Protein AF-A0A2G5CJ88-F1 (afdb_monomer_lite)

Secondary structure (DSSP, 8-state):
--TTSSS--TTPPP-TT-EEE-SS-SBGGGTB-TT-EEEEEEEETTEEEEEE-SSS---EEEEEPP-

Radius of gyration: 11.08 Å; chains: 1; bounding box: 26×20×30 Å

pLDDT: mean 77.41, std 16.09, range [38.75, 91.94]

InterPro domains:
  IPR049163 DNA helicase Pif1-like, 2B domain [PF21530] (15-41)

Organism: Aquilegia coerulea (NCBI:txid218851)

Sequence (67 aa):
MAIQKEIMTIGIIVRVGMTIGLTINLAPKNGLCNGTRLMVMCCAPHYIQAKILNGDNASCFHFKFSN

Foldseek 3Di:
DPLQPFPDDPPDDDDQQDKDFGCAARDVVQVNGGGFIWGFHDDDPFWTWTFTPDDPRRDIDIHGHDD

Structure (mmCIF, N/CA/C/O backbone):
data_AF-A0A2G5CJ88-F1
#
_entry.id   AF-A0A2G5CJ88-F1
#
loop_
_atom_site.group_PDB
_atom_site.id
_atom_site.type_symbol
_atom_site.label_atom_id
_atom_site.label_alt_id
_atom_site.label_comp_id
_atom_site.label_asym_id
_atom_site.label_entity_id
_atom_site.label_seq_id
_atom_site.pdbx_PDB_ins_code
_atom_site.Cartn_x
_atom_site.Cartn_y
_atom_site.Cartn_z
_atom_site.occupancy
_atom_site.B_iso_or_equiv
_atom_site.auth_seq_id
_atom_site.auth_comp_id
_atom_site.auth_asym_id
_atom_site.auth_atom_id
_atom_site.pdbx_PDB_model_num
ATOM 1 N N . MET A 1 1 ? 10.131 2.069 11.909 1.00 41.91 1 MET A N 1
ATOM 2 C CA . MET A 1 1 ? 10.297 3.538 11.901 1.00 41.91 1 MET A CA 1
ATOM 3 C C . MET A 1 1 ? 10.736 3.923 10.484 1.00 41.91 1 MET A C 1
ATOM 5 O O . MET A 1 1 ? 11.908 3.830 10.190 1.00 41.91 1 MET A O 1
ATOM 9 N N . ALA A 1 2 ? 9.864 3.945 9.475 1.00 38.75 2 ALA A N 1
ATOM 10 C CA . ALA A 1 2 ? 9.195 5.167 9.006 1.00 38.75 2 ALA A CA 1
ATOM 11 C C . ALA A 1 2 ? 7.902 4.897 8.192 1.00 38.75 2 ALA A C 1
ATOM 13 O O . ALA A 1 2 ? 7.157 5.817 7.904 1.00 38.75 2 ALA A O 1
ATOM 14 N N . ILE A 1 3 ? 7.577 3.632 7.900 1.00 42.56 3 ILE A N 1
ATOM 15 C CA . ILE A 1 3 ? 6.470 3.219 7.004 1.00 42.56 3 ILE A CA 1
ATOM 16 C C . ILE A 1 3 ? 5.063 3.447 7.617 1.00 42.56 3 ILE A C 1
ATOM 18 O O . ILE A 1 3 ? 4.040 3.248 6.977 1.00 42.56 3 ILE A O 1
ATOM 22 N N . GLN A 1 4 ? 5.014 3.840 8.893 1.00 41.06 4 GLN A N 1
ATOM 23 C CA . GLN A 1 4 ? 3.839 3.768 9.773 1.00 41.06 4 GLN A CA 1
ATOM 24 C C . GLN A 1 4 ? 2.953 5.027 9.754 1.00 41.06 4 GLN A C 1
ATOM 26 O O . GLN A 1 4 ? 1.973 5.065 10.490 1.00 41.06 4 GLN A O 1
ATOM 31 N N . LYS A 1 5 ? 3.299 6.078 8.993 1.00 40.12 5 LYS A N 1
ATOM 32 C CA . LYS A 1 5 ? 2.634 7.392 9.119 1.00 40.12 5 LYS A CA 1
ATOM 33 C C . LYS A 1 5 ? 1.895 7.911 7.884 1.00 40.12 5 LYS A C 1
ATOM 35 O O . LYS A 1 5 ? 1.195 8.905 8.013 1.00 40.12 5 LYS A O 1
ATOM 40 N N . GLU A 1 6 ? 2.011 7.286 6.712 1.00 45.91 6 GLU A N 1
ATOM 41 C CA . GLU A 1 6 ? 1.738 8.031 5.469 1.00 45.91 6 GLU A CA 1
ATOM 42 C C . GLU A 1 6 ? 0.612 7.493 4.565 1.00 45.91 6 GLU A C 1
ATOM 44 O O . GLU A 1 6 ? 0.347 8.085 3.523 1.00 45.91 6 GLU A O 1
ATOM 49 N N . ILE A 1 7 ? -0.128 6.448 4.962 1.00 52.03 7 ILE A N 1
ATOM 50 C CA . ILE A 1 7 ? -1.352 6.020 4.238 1.00 52.03 7 ILE A CA 1
ATOM 51 C C . ILE A 1 7 ? -2.598 6.114 5.125 1.00 52.03 7 ILE A C 1
ATOM 53 O O . ILE A 1 7 ? -3.486 5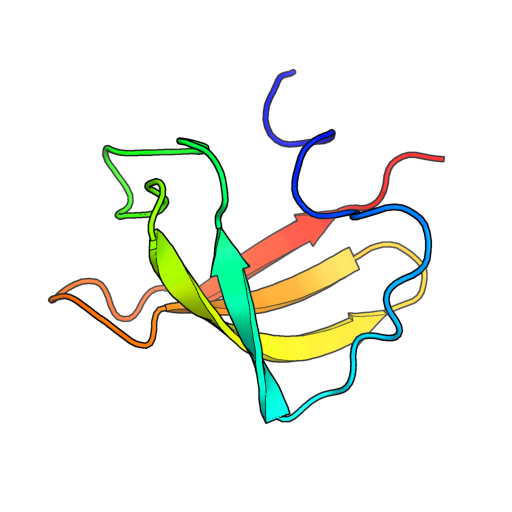.265 5.098 1.00 52.03 7 ILE A O 1
ATOM 57 N N . MET A 1 8 ? -2.676 7.161 5.939 1.00 49.53 8 MET A N 1
ATOM 58 C CA . MET A 1 8 ? -3.916 7.522 6.617 1.00 49.53 8 MET A CA 1
ATOM 59 C C . MET A 1 8 ? -4.179 8.999 6.364 1.00 49.53 8 MET A C 1
ATOM 61 O O . MET A 1 8 ? -3.816 9.869 7.150 1.00 49.53 8 MET A O 1
ATOM 65 N N . THR A 1 9 ? -4.761 9.295 5.202 1.00 50.56 9 THR A N 1
ATOM 66 C CA . THR A 1 9 ? -5.268 10.635 4.925 1.00 50.56 9 THR A CA 1
ATOM 67 C C . THR A 1 9 ? -6.421 10.916 5.883 1.00 50.56 9 THR A C 1
ATOM 69 O O . THR A 1 9 ? -7.414 10.187 5.917 1.00 50.56 9 THR A O 1
ATOM 72 N N . ILE A 1 10 ? -6.262 11.970 6.679 1.00 49.88 10 ILE A N 1
ATOM 73 C CA . ILE A 1 10 ? -7.262 12.499 7.605 1.00 49.88 10 ILE A CA 1
ATOM 74 C C . ILE A 1 10 ? -8.576 12.709 6.831 1.00 49.88 10 ILE A C 1
ATOM 76 O O . ILE A 1 10 ? -8.627 13.514 5.905 1.00 49.88 10 ILE A O 1
ATOM 80 N N . GLY A 1 11 ? -9.625 11.957 7.182 1.00 55.12 11 GLY A N 1
ATOM 81 C CA . GLY A 1 11 ? -10.985 12.152 6.658 1.00 55.12 11 GLY A CA 1
ATOM 82 C C . GLY A 1 11 ? -11.399 11.339 5.421 1.00 55.12 11 GLY A C 1
ATOM 83 O O . GLY A 1 11 ? -12.457 11.626 4.866 1.00 55.12 11 GLY A O 1
ATOM 84 N N . ILE A 1 12 ? -10.637 10.328 4.983 1.00 64.50 12 ILE A N 1
ATOM 85 C CA . ILE A 1 12 ? -11.038 9.471 3.847 1.00 64.50 12 ILE A CA 1
ATOM 86 C C . ILE A 1 12 ? -11.610 8.131 4.333 1.00 64.50 12 ILE A C 1
ATOM 88 O O . ILE A 1 12 ? -10.956 7.387 5.061 1.00 64.50 12 ILE A O 1
ATOM 92 N N . ILE A 1 13 ? -12.825 7.792 3.884 1.00 70.69 13 ILE A N 1
ATOM 93 C CA . ILE A 1 13 ? -13.424 6.463 4.078 1.00 70.69 13 ILE A CA 1
ATOM 94 C C . ILE A 1 13 ? -12.833 5.507 3.040 1.00 70.69 13 ILE A C 1
ATOM 96 O O . ILE A 1 13 ? -13.053 5.675 1.842 1.00 70.69 13 ILE A O 1
ATOM 100 N N . VAL A 1 14 ? -12.129 4.473 3.498 1.00 76.25 14 VAL A N 1
ATOM 101 C CA . VAL A 1 14 ? -11.529 3.446 2.635 1.00 76.25 14 VAL A CA 1
ATOM 102 C C . VAL A 1 14 ? -12.375 2.172 2.668 1.00 76.25 14 VAL A C 1
ATOM 104 O O . VAL A 1 14 ? -12.787 1.717 3.735 1.00 76.25 14 VAL A O 1
ATOM 107 N N . ARG A 1 15 ? -12.643 1.576 1.499 1.00 83.38 15 ARG A N 1
ATOM 108 C CA . ARG A 1 15 ? -13.443 0.344 1.356 1.00 83.38 15 ARG A CA 1
ATOM 109 C C . ARG A 1 15 ? -12.677 -0.708 0.559 1.00 83.38 15 ARG A C 1
ATOM 111 O O . ARG A 1 15 ? -11.873 -0.366 -0.301 1.00 83.38 15 ARG A O 1
ATOM 118 N N . VAL A 1 16 ? -12.969 -1.984 0.804 1.00 89.94 16 VAL A N 1
ATOM 119 C CA . VAL A 1 16 ? -12.451 -3.089 -0.020 1.00 89.94 16 VAL A CA 1
ATOM 120 C C . VAL A 1 16 ? -12.882 -2.899 -1.480 1.00 89.94 16 VAL A C 1
ATOM 122 O O . VAL A 1 16 ? -14.016 -2.502 -1.747 1.00 89.94 16 VAL A O 1
ATOM 125 N N . GLY A 1 17 ? -11.961 -3.135 -2.414 1.00 88.62 17 GLY A N 1
ATOM 126 C CA . GLY A 1 17 ? -12.123 -2.909 -3.854 1.00 88.62 17 GLY A CA 1
ATOM 127 C C . GLY A 1 17 ? -11.830 -1.475 -4.310 1.00 88.62 17 GLY A C 1
ATOM 128 O O . GLY A 1 17 ? -11.691 -1.232 -5.508 1.00 88.62 17 GLY A O 1
ATOM 129 N N . MET A 1 18 ? -11.691 -0.520 -3.385 1.00 89.25 18 MET A N 1
ATOM 130 C CA . MET A 1 18 ? -11.337 0.859 -3.719 1.00 89.25 18 MET A CA 1
ATOM 131 C C . MET A 1 18 ? -9.891 0.941 -4.208 1.00 89.25 18 MET A C 1
ATOM 133 O O . MET A 1 18 ? -8.994 0.319 -3.638 1.00 89.25 18 MET A O 1
ATOM 137 N N . THR A 1 19 ? -9.662 1.752 -5.240 1.00 89.81 19 THR A N 1
ATOM 138 C CA . THR A 1 19 ? -8.309 2.123 -5.657 1.00 89.81 19 THR A CA 1
ATOM 139 C C . THR A 1 19 ? -7.895 3.417 -4.971 1.00 89.81 19 THR A C 1
ATOM 141 O O . THR A 1 19 ? -8.615 4.410 -5.041 1.00 89.81 19 THR A O 1
ATOM 144 N N . ILE A 1 20 ? -6.728 3.409 -4.338 1.00 87.25 20 ILE A N 1
ATOM 145 C CA . ILE A 1 20 ? -6.103 4.572 -3.706 1.00 87.25 20 ILE A CA 1
ATOM 146 C C . ILE A 1 20 ? -4.752 4.853 -4.368 1.00 87.25 20 ILE A C 1
ATOM 148 O O . ILE A 1 20 ? -4.109 3.945 -4.895 1.00 87.25 20 ILE A O 1
ATOM 152 N N . GLY A 1 21 ? -4.325 6.112 -4.366 1.00 88.12 21 GLY A N 1
ATOM 153 C CA . GLY A 1 21 ? -3.011 6.521 -4.860 1.00 88.12 21 GLY A CA 1
ATOM 154 C C . GLY A 1 21 ? -2.103 6.928 -3.708 1.00 88.12 21 GLY A C 1
ATOM 155 O O . GLY A 1 21 ? -2.546 7.624 -2.796 1.00 88.12 21 GLY A O 1
ATOM 156 N N . LEU A 1 22 ? -0.836 6.521 -3.755 1.00 86.19 22 LEU A N 1
ATOM 157 C CA . LEU A 1 22 ? 0.181 7.087 -2.872 1.00 86.19 22 LEU A CA 1
ATOM 158 C C . LEU A 1 22 ? 0.486 8.525 -3.295 1.00 86.19 22 LEU A C 1
ATOM 160 O O . LEU A 1 22 ? 0.715 8.785 -4.472 1.00 86.19 22 LEU A O 1
ATOM 164 N N . THR A 1 23 ? 0.541 9.447 -2.341 1.00 86.44 23 THR A N 1
ATOM 165 C CA . THR A 1 23 ? 0.898 10.859 -2.578 1.00 86.44 23 THR A CA 1
ATOM 166 C C . THR A 1 23 ? 2.371 11.155 -2.297 1.00 86.44 23 THR A C 1
ATOM 168 O O . THR A 1 23 ? 2.817 12.296 -2.396 1.00 86.44 23 THR A O 1
ATOM 171 N N . ILE A 1 24 ? 3.134 10.123 -1.935 1.00 85.44 24 ILE A N 1
ATOM 172 C CA . ILE A 1 24 ? 4.508 10.203 -1.447 1.00 85.44 24 ILE A CA 1
ATOM 173 C C . ILE A 1 24 ? 5.289 8.924 -1.781 1.00 85.44 24 ILE A C 1
ATOM 175 O O . ILE A 1 24 ? 4.720 7.905 -2.173 1.00 85.44 24 ILE A O 1
ATOM 179 N N . ASN A 1 25 ? 6.601 8.963 -1.566 1.00 88.19 25 ASN A N 1
ATOM 180 C CA . ASN A 1 25 ? 7.483 7.815 -1.733 1.00 88.19 25 ASN A CA 1
ATOM 181 C C . ASN A 1 25 ? 7.640 7.051 -0.417 1.00 88.19 25 ASN A C 1
ATOM 183 O O . ASN A 1 25 ? 8.346 7.507 0.475 1.00 88.19 25 ASN A O 1
ATOM 187 N N . LEU A 1 26 ? 7.038 5.867 -0.326 1.00 85.38 26 LEU A N 1
ATOM 188 C CA . LEU A 1 26 ? 7.059 5.058 0.893 1.00 85.38 26 LEU A CA 1
ATOM 189 C C . LEU A 1 26 ? 8.155 3.983 0.867 1.00 85.38 26 LEU A C 1
ATOM 191 O O . LEU A 1 26 ? 8.890 3.797 1.835 1.00 85.38 26 LEU A O 1
ATOM 195 N N . ALA A 1 27 ? 8.275 3.267 -0.253 1.00 86.56 27 ALA A N 1
ATOM 196 C CA . ALA A 1 27 ? 9.325 2.278 -0.484 1.00 86.56 27 ALA A CA 1
ATOM 197 C C . ALA A 1 27 ? 9.603 2.153 -1.991 1.00 86.56 27 ALA A C 1
ATOM 199 O O . ALA A 1 27 ? 9.126 1.212 -2.634 1.00 86.56 27 ALA A O 1
ATOM 200 N N . PRO A 1 28 ? 10.386 3.080 -2.574 1.00 86.62 28 PRO A N 1
ATOM 201 C CA . PRO A 1 28 ? 10.595 3.129 -4.020 1.00 86.62 28 PRO A CA 1
ATOM 202 C C . PRO A 1 28 ? 11.170 1.844 -4.614 1.00 86.62 28 PRO A C 1
ATOM 204 O O . PRO A 1 28 ? 10.733 1.392 -5.667 1.00 86.62 28 PRO A O 1
ATOM 207 N N . LYS A 1 29 ? 12.087 1.192 -3.889 1.00 87.25 29 LYS A N 1
ATOM 208 C CA . LYS A 1 29 ? 12.676 -0.099 -4.287 1.00 87.25 29 LYS A CA 1
ATOM 209 C C . LYS A 1 29 ? 11.643 -1.225 -4.423 1.00 87.25 29 LYS A C 1
ATOM 211 O O . LYS A 1 29 ? 11.890 -2.184 -5.139 1.00 87.25 29 LYS A O 1
ATOM 216 N N . ASN A 1 30 ? 10.490 -1.084 -3.768 1.00 84.62 30 ASN A N 1
ATOM 217 C CA . ASN A 1 30 ? 9.407 -2.065 -3.768 1.00 84.62 30 ASN A CA 1
ATOM 218 C C . ASN A 1 30 ? 8.208 -1.596 -4.616 1.00 84.62 30 ASN A C 1
ATOM 220 O O . ASN A 1 30 ? 7.128 -2.171 -4.513 1.00 84.62 30 ASN A O 1
ATOM 224 N N . GLY A 1 31 ? 8.368 -0.533 -5.415 1.00 86.31 31 GLY A N 1
ATOM 225 C CA . GLY A 1 31 ? 7.307 0.014 -6.267 1.00 86.31 31 GLY A CA 1
ATOM 226 C C . GLY A 1 31 ? 6.269 0.880 -5.543 1.00 86.31 31 GLY A C 1
ATOM 227 O O . GLY A 1 31 ? 5.257 1.239 -6.140 1.00 86.31 31 GLY A O 1
ATOM 228 N N . LEU A 1 32 ? 6.497 1.240 -4.274 1.00 88.62 32 LEU A N 1
ATOM 229 C CA . LEU A 1 32 ? 5.616 2.120 -3.496 1.00 88.62 32 LEU A CA 1
ATOM 230 C C . LEU A 1 32 ? 6.102 3.576 -3.582 1.00 88.62 32 LEU A C 1
ATOM 232 O O . LEU A 1 32 ? 6.686 4.109 -2.633 1.00 88.62 32 LEU A O 1
ATOM 236 N N . CYS A 1 33 ? 5.892 4.189 -4.744 1.00 89.00 33 CYS A N 1
ATOM 237 C CA . CYS A 1 33 ? 6.270 5.563 -5.068 1.00 89.00 33 CYS A CA 1
ATOM 238 C C . CYS A 1 33 ? 5.043 6.483 -5.102 1.00 89.00 33 CYS A C 1
ATOM 240 O O . CYS A 1 33 ? 3.904 6.017 -5.152 1.00 89.00 33 CYS A O 1
ATOM 242 N N . ASN A 1 34 ? 5.274 7.793 -5.163 1.00 89.06 34 ASN A N 1
ATOM 243 C CA . ASN A 1 34 ? 4.213 8.751 -5.454 1.00 89.06 34 ASN A CA 1
ATOM 244 C C . ASN A 1 34 ? 3.548 8.398 -6.799 1.00 89.06 34 ASN A C 1
ATOM 246 O O . ASN A 1 34 ? 4.229 8.115 -7.785 1.00 89.06 34 ASN A O 1
ATOM 250 N N . GLY A 1 35 ? 2.218 8.375 -6.819 1.00 87.38 35 GLY A N 1
ATOM 251 C CA . GLY A 1 35 ? 1.409 7.977 -7.966 1.00 87.38 35 GLY A CA 1
ATOM 252 C C . GLY A 1 35 ? 1.149 6.472 -8.077 1.00 87.38 35 GLY A C 1
ATOM 253 O O . GLY A 1 35 ? 0.312 6.079 -8.895 1.00 87.38 35 GLY A O 1
ATOM 254 N N . THR A 1 36 ? 1.786 5.619 -7.259 1.00 89.44 36 THR A N 1
ATOM 255 C CA . THR A 1 36 ? 1.481 4.180 -7.245 1.00 89.44 36 THR A CA 1
ATOM 256 C C . THR A 1 36 ? 0.021 3.967 -6.856 1.00 89.44 36 THR A C 1
ATOM 258 O O . THR A 1 36 ? -0.431 4.415 -5.800 1.00 89.44 36 THR A O 1
ATOM 261 N N . ARG A 1 37 ? -0.712 3.252 -7.715 1.00 90.56 37 ARG A N 1
ATOM 262 C CA . ARG A 1 37 ? -2.107 2.869 -7.482 1.00 90.56 37 ARG A CA 1
ATOM 263 C C . ARG A 1 37 ? -2.165 1.547 -6.734 1.00 90.56 37 ARG A C 1
ATOM 265 O O . ARG A 1 37 ? -1.549 0.566 -7.152 1.00 90.56 37 ARG A O 1
ATOM 272 N N . LEU A 1 38 ? -2.929 1.525 -5.652 1.00 90.44 38 LEU A N 1
ATOM 273 C CA . LEU A 1 38 ? -3.144 0.372 -4.794 1.00 90.44 38 LEU A CA 1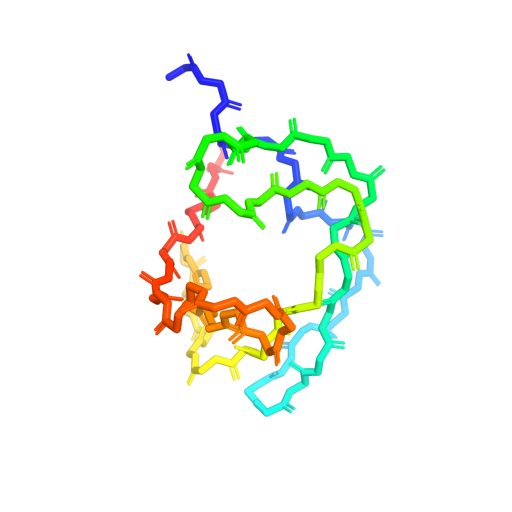
ATOM 274 C C . LEU A 1 38 ? -4.635 0.031 -4.767 1.00 90.44 38 LEU A C 1
ATOM 276 O O . LEU A 1 38 ? -5.457 0.915 -4.550 1.00 90.44 38 LEU A O 1
ATOM 280 N N . MET A 1 39 ? -4.991 -1.237 -4.939 1.00 91.12 39 MET A N 1
ATOM 281 C CA . MET A 1 39 ? -6.344 -1.731 -4.684 1.00 91.12 39 MET A CA 1
ATOM 282 C C . MET A 1 39 ? -6.426 -2.288 -3.275 1.00 91.12 39 MET A C 1
ATOM 284 O O . MET A 1 39 ? -5.658 -3.179 -2.911 1.00 91.12 39 MET A O 1
ATOM 288 N N . VAL A 1 40 ? -7.374 -1.788 -2.497 1.00 90.19 40 VAL A N 1
ATOM 289 C CA . VAL A 1 40 ? -7.631 -2.258 -1.139 1.00 90.19 40 VAL A CA 1
ATOM 290 C C . VAL A 1 40 ? -8.261 -3.644 -1.197 1.00 90.19 40 VAL A C 1
ATOM 292 O O . VAL A 1 40 ? -9.340 -3.827 -1.751 1.00 90.19 40 VAL A O 1
ATOM 295 N N . MET A 1 41 ? -7.592 -4.616 -0.595 1.00 91.94 41 MET A N 1
ATOM 296 C CA . MET A 1 41 ? -8.027 -6.011 -0.535 1.00 91.94 41 MET A CA 1
ATOM 297 C C . MET A 1 41 ? -8.707 -6.336 0.797 1.00 91.94 41 MET A C 1
ATOM 299 O O . MET A 1 41 ? -9.618 -7.155 0.834 1.00 91.94 41 MET A O 1
ATOM 303 N N . CYS A 1 42 ? -8.281 -5.694 1.889 1.00 89.94 42 CYS A N 1
ATOM 304 C CA . CYS A 1 42 ? -8.846 -5.895 3.222 1.00 89.94 42 CYS A CA 1
ATOM 305 C C . CYS A 1 42 ? -8.725 -4.616 4.059 1.00 89.94 42 CYS A C 1
ATOM 307 O O . CYS A 1 42 ? -7.691 -3.945 4.013 1.00 89.94 42 CYS A O 1
ATOM 309 N N . CYS A 1 43 ? -9.759 -4.316 4.844 1.00 85.38 43 CYS A N 1
ATOM 310 C CA . CYS A 1 43 ? -9.738 -3.287 5.880 1.00 85.38 43 CYS A CA 1
ATOM 311 C C . CYS A 1 43 ? -9.949 -3.9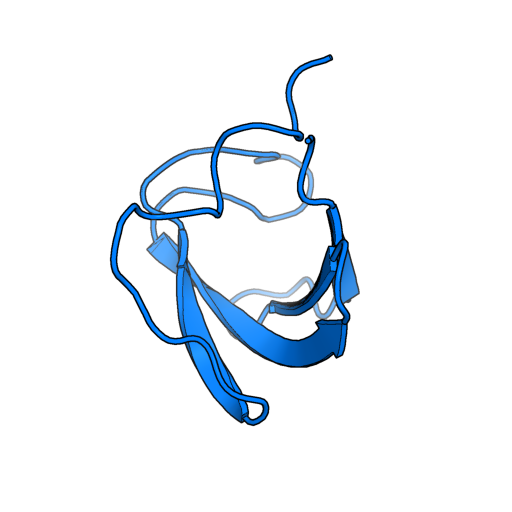62 7.237 1.00 85.38 43 CYS A C 1
ATOM 313 O O . CYS A 1 43 ? -10.970 -4.616 7.448 1.00 85.38 43 CYS A O 1
ATOM 315 N N . ALA A 1 44 ? -9.010 -3.777 8.154 1.00 84.50 44 ALA A N 1
ATOM 316 C CA . ALA A 1 44 ? -9.086 -4.255 9.526 1.00 84.50 44 ALA A CA 1
ATOM 317 C C . ALA A 1 44 ? -8.898 -3.076 10.499 1.00 84.50 44 ALA A C 1
ATOM 319 O O . ALA A 1 44 ? -8.368 -2.037 10.099 1.00 84.50 44 ALA A O 1
ATOM 320 N N . PRO A 1 45 ? -9.270 -3.222 11.785 1.00 80.38 45 PRO A N 1
ATOM 321 C CA . PRO A 1 45 ? -9.213 -2.125 12.757 1.00 80.38 45 PRO A CA 1
ATOM 322 C C . PRO A 1 45 ? -7.843 -1.439 12.876 1.00 80.38 45 PRO A C 1
A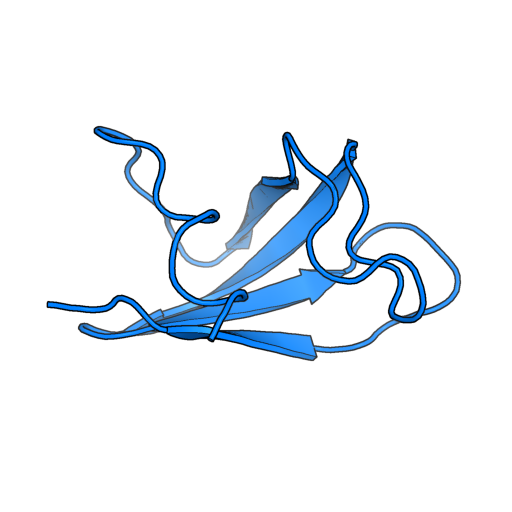TOM 324 O O . PRO A 1 45 ? -7.771 -0.258 13.192 1.00 80.38 45 PRO A O 1
ATOM 327 N N . HIS A 1 46 ? -6.755 -2.165 12.598 1.00 82.25 46 HIS A N 1
ATOM 328 C CA . HIS A 1 46 ? -5.383 -1.675 12.764 1.00 82.25 46 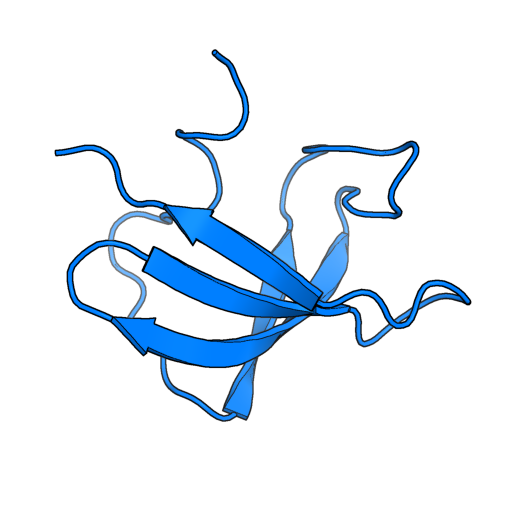HIS A CA 1
ATOM 329 C C . HIS A 1 46 ? -4.526 -1.786 11.503 1.00 82.25 46 HIS A C 1
ATOM 331 O O . HIS A 1 46 ? -3.319 -1.558 11.574 1.00 82.25 46 HIS A O 1
ATOM 337 N N . TYR A 1 47 ? -5.096 -2.170 10.358 1.00 84.00 47 TYR A N 1
ATOM 338 C CA . TYR A 1 47 ? -4.353 -2.195 9.101 1.00 84.00 47 TYR A CA 1
ATOM 339 C C . TYR A 1 47 ? -5.262 -2.206 7.871 1.00 84.00 47 TYR A C 1
ATOM 341 O O . TYR A 1 47 ? -6.413 -2.633 7.927 1.00 84.00 47 TYR A O 1
ATOM 349 N N . ILE A 1 48 ? -4.695 -1.828 6.729 1.00 88.19 48 ILE A N 1
ATOM 350 C CA . ILE A 1 48 ? -5.241 -2.123 5.403 1.00 88.19 48 ILE A CA 1
ATOM 351 C C . ILE A 1 48 ? -4.281 -3.036 4.647 1.00 88.19 48 ILE A C 1
ATOM 353 O O . ILE A 1 48 ? -3.060 -2.898 4.731 1.00 88.19 48 ILE A O 1
ATOM 357 N N . GLN A 1 49 ? -4.832 -3.984 3.903 1.00 90.38 49 GLN A N 1
ATOM 358 C CA . GLN A 1 49 ? -4.085 -4.753 2.918 1.00 90.38 49 GLN A CA 1
ATOM 359 C C . GLN A 1 49 ? -4.396 -4.189 1.541 1.00 90.38 49 GLN A C 1
ATOM 361 O O . GLN A 1 49 ? -5.572 -4.035 1.205 1.00 90.38 49 GLN A O 1
ATOM 366 N N . ALA A 1 50 ? -3.374 -3.916 0.734 1.00 91.25 50 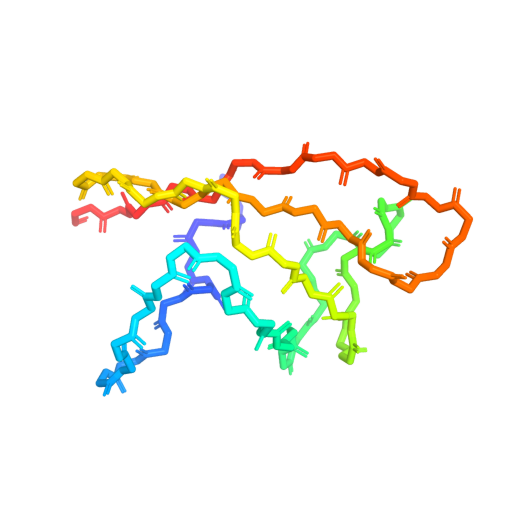ALA A N 1
ATOM 367 C CA . ALA A 1 50 ? -3.579 -3.457 -0.631 1.00 91.25 50 ALA A CA 1
ATOM 368 C C . ALA A 1 50 ? -2.566 -4.054 -1.614 1.00 91.25 50 ALA A C 1
ATOM 370 O O . ALA A 1 50 ? -1.430 -4.365 -1.253 1.00 91.25 50 ALA A O 1
ATOM 371 N N . LYS A 1 51 ? -2.994 -4.211 -2.865 1.00 91.62 51 LYS A N 1
ATOM 372 C CA . LYS A 1 51 ? -2.191 -4.741 -3.971 1.00 91.62 51 LYS A CA 1
ATOM 373 C C . LYS A 1 51 ? -1.832 -3.621 -4.941 1.00 91.62 51 LYS A C 1
ATOM 375 O O . LYS A 1 51 ? -2.699 -2.821 -5.282 1.00 91.62 51 LYS A O 1
ATOM 380 N N . ILE A 1 52 ? -0.591 -3.589 -5.420 1.00 91.31 52 ILE A N 1
ATOM 381 C CA . ILE A 1 52 ? -0.192 -2.678 -6.500 1.00 91.31 52 ILE A CA 1
ATOM 382 C C . ILE A 1 52 ? -0.950 -3.029 -7.790 1.00 91.31 52 ILE A C 1
ATOM 384 O O . ILE A 1 52 ? -0.977 -4.187 -8.209 1.00 91.31 52 ILE A O 1
ATOM 388 N N . LEU A 1 53 ? -1.572 -2.024 -8.409 1.00 89.00 53 LEU A N 1
ATOM 389 C CA . LEU A 1 53 ? -2.270 -2.162 -9.691 1.00 89.00 53 LEU A CA 1
ATOM 390 C C . LEU A 1 53 ? -1.386 -1.843 -10.900 1.00 89.00 53 LEU A C 1
ATOM 392 O O . LEU A 1 53 ? -1.659 -2.330 -11.992 1.00 89.00 53 LEU A O 1
ATOM 396 N N . ASN A 1 54 ? -0.351 -1.021 -10.717 1.00 77.94 54 ASN A N 1
ATOM 397 C CA . ASN A 1 54 ? 0.461 -0.494 -11.810 1.00 77.94 54 ASN A CA 1
ATOM 398 C C . ASN A 1 54 ? 1.941 -0.869 -11.621 1.00 77.94 54 ASN A C 1
ATOM 400 O O . ASN A 1 54 ? 2.493 -0.643 -10.547 1.00 77.94 54 ASN A O 1
ATOM 404 N N . GLY A 1 55 ? 2.587 -1.356 -12.684 1.00 69.81 55 GLY A N 1
ATOM 405 C CA . GLY A 1 55 ? 3.990 -1.792 -12.695 1.00 69.81 55 GLY A CA 1
ATOM 406 C C . GLY A 1 55 ? 4.147 -3.316 -12.651 1.00 69.81 55 GLY A C 1
ATOM 407 O O . GLY A 1 55 ? 3.180 -4.039 -12.434 1.00 69.81 55 GLY A O 1
ATOM 408 N N . ASP A 1 56 ? 5.374 -3.806 -12.840 1.00 67.12 56 ASP A N 1
ATOM 409 C CA . ASP A 1 56 ? 5.678 -5.251 -12.890 1.00 67.12 56 ASP A CA 1
ATOM 410 C C . ASP A 1 56 ? 5.599 -5.947 -11.521 1.00 67.12 56 ASP A C 1
ATOM 412 O O . ASP A 1 56 ? 5.613 -7.173 -11.411 1.00 67.12 56 ASP A O 1
ATOM 416 N N . ASN A 1 57 ? 5.509 -5.165 -10.445 1.00 67.75 57 ASN A N 1
ATOM 417 C CA . ASN A 1 57 ? 5.510 -5.668 -9.082 1.00 67.75 57 ASN A CA 1
ATOM 418 C C . ASN A 1 57 ? 4.073 -5.914 -8.597 1.00 67.75 57 ASN A C 1
ATOM 420 O O . ASN A 1 57 ? 3.440 -5.035 -8.017 1.00 67.75 57 ASN A O 1
ATOM 424 N N . ALA A 1 58 ? 3.556 -7.131 -8.782 1.00 69.44 58 ALA A N 1
ATOM 425 C CA . ALA A 1 58 ? 2.224 -7.546 -8.315 1.00 69.44 58 ALA A CA 1
ATOM 426 C C . ALA A 1 58 ? 2.164 -7.858 -6.799 1.00 69.44 58 ALA A C 1
ATOM 428 O O . ALA A 1 58 ? 1.416 -8.736 -6.360 1.00 69.44 58 ALA A O 1
ATOM 429 N N . SER A 1 59 ? 2.961 -7.151 -5.996 1.00 83.38 59 SER A N 1
ATOM 430 C CA . SER A 1 59 ? 3.132 -7.407 -4.566 1.00 83.38 59 SER A CA 1
ATOM 431 C C . SER A 1 59 ? 1.956 -6.880 -3.732 1.00 83.38 59 SER A C 1
ATOM 433 O O . SER A 1 59 ? 1.346 -5.851 -4.039 1.00 83.38 59 SER A O 1
ATOM 435 N N . CYS A 1 60 ? 1.639 -7.606 -2.658 1.00 85.00 60 CYS A N 1
ATOM 436 C CA . CYS A 1 60 ? 0.596 -7.260 -1.695 1.00 85.00 60 CYS A CA 1
ATOM 437 C C . CYS A 1 60 ? 1.233 -6.738 -0.403 1.00 85.00 60 CYS A C 1
ATOM 439 O O . CYS A 1 60 ? 2.147 -7.365 0.133 1.00 85.00 60 CYS A O 1
ATOM 441 N N . PHE A 1 61 ? 0.748 -5.605 0.100 1.00 86.69 61 PHE A N 1
ATOM 442 C CA . PHE A 1 61 ? 1.328 -4.896 1.238 1.00 86.69 61 PHE A CA 1
ATOM 443 C C . PHE A 1 61 ? 0.319 -4.746 2.374 1.00 86.69 61 PHE A C 1
ATOM 445 O O . PHE A 1 61 ? -0.876 -4.553 2.142 1.00 86.69 61 PHE A O 1
ATOM 452 N N . HIS A 1 62 ? 0.817 -4.813 3.610 1.00 87.00 62 HIS A N 1
ATOM 453 C CA . HIS A 1 62 ? 0.065 -4.509 4.829 1.00 87.00 62 HIS A CA 1
ATOM 454 C C . HIS A 1 62 ? 0.512 -3.160 5.377 1.00 87.00 62 HIS A C 1
ATOM 456 O O . HIS A 1 62 ? 1.670 -2.994 5.760 1.00 87.00 62 HIS A O 1
ATOM 462 N N . PHE A 1 63 ? -0.417 -2.216 5.455 1.00 83.94 63 PHE A N 1
ATOM 463 C CA . PHE A 1 63 ? -0.186 -0.892 6.017 1.00 83.94 63 PHE A CA 1
ATOM 464 C C . PHE A 1 63 ? -0.893 -0.813 7.359 1.00 83.94 63 PHE A C 1
ATOM 466 O O . PHE A 1 63 ? -2.118 -0.862 7.415 1.00 83.94 63 PHE A O 1
ATOM 473 N N . LYS A 1 64 ? -0.122 -0.755 8.445 1.00 79.50 64 LYS A N 1
ATOM 474 C CA . LYS A 1 64 ? -0.662 -0.723 9.806 1.00 79.50 64 LYS A CA 1
ATOM 475 C C . LYS A 1 64 ? -0.979 0.711 10.221 1.00 79.50 64 LYS A C 1
ATOM 477 O O . LYS A 1 64 ? -0.191 1.617 9.967 1.00 79.50 64 LYS A O 1
ATOM 482 N N . PHE A 1 65 ? -2.100 0.889 10.906 1.00 70.75 65 PHE A N 1
ATOM 483 C CA . PHE A 1 65 ? -2.420 2.119 11.614 1.00 70.75 65 PHE A CA 1
ATOM 484 C C . PHE A 1 65 ? -1.705 2.088 12.967 1.00 70.75 65 PHE A C 1
ATOM 486 O O . PHE A 1 65 ? -1.824 1.114 13.712 1.00 70.75 65 PHE A O 1
ATOM 493 N N . SER A 1 66 ? -0.924 3.123 13.273 1.00 59.97 66 SER A N 1
ATOM 494 C CA . SER A 1 66 ? -0.485 3.346 14.652 1.00 59.97 66 SER A CA 1
ATOM 495 C C . SER A 1 66 ? -1.621 4.026 15.402 1.00 59.97 66 SER A C 1
ATOM 497 O O . SER A 1 66 ? -2.217 4.959 14.865 1.00 59.97 66 SER A O 1
ATOM 499 N N . ASN A 1 67 ? -1.897 3.555 16.619 1.00 54.09 67 ASN A N 1
ATOM 500 C CA . ASN A 1 67 ? -2.658 4.324 17.602 1.00 54.09 67 ASN A CA 1
ATOM 501 C C . ASN A 1 67 ? -1.865 5.574 18.011 1.00 54.09 67 ASN A C 1
ATOM 503 O O . ASN A 1 67 ? -0.611 5.523 17.888 1.00 54.09 67 ASN A O 1
#